Protein AF-A0A1A8DER8-F1 (afdb_monomer_lite)

Organism: Nothobranchius kadleci (NCBI:txid1051664)

Secondary structure (DSSP, 8-state):
--SSGGGTTEEEEE-TTT--EEEEEEEPPTT-B--SS-TTEEEETTEEEEB-TTS-BT----B-TTS-BT--STT------------SSSS-----PPPTT--S-----SS--S----EE-TTT--EEE-SSTT----EEEEETTEEEEE----

Structure (mmCIF, N/CA/C/O backbone):
data_AF-A0A1A8DER8-F1
#
_entry.id   AF-A0A1A8DER8-F1
#
loop_
_atom_site.group_PDB
_atom_site.id
_atom_site.type_symbol
_atom_site.label_atom_id
_atom_site.label_alt_id
_atom_site.label_comp_id
_atom_site.label_asym_id
_atom_site.label_entity_id
_atom_site.label_seq_id
_atom_site.pdbx_PDB_ins_code
_atom_site.Cartn_x
_atom_site.Cartn_y
_atom_site.Cartn_z
_atom_site.occupancy
_atom_site.B_iso_or_equiv
_atom_site.auth_seq_id
_atom_site.auth_comp_id
_atom_site.auth_asym_id
_atom_site.auth_atom_id
_atom_site.pdbx_PDB_model_num
ATOM 1 N N . GLU A 1 1 ? 8.979 3.549 -1.512 1.00 79.75 1 GLU A N 1
ATOM 2 C CA . GLU A 1 1 ? 9.690 3.911 -2.761 1.00 79.75 1 GLU A CA 1
ATOM 3 C C . GLU A 1 1 ? 10.843 4.851 -2.441 1.00 79.75 1 GLU A C 1
ATOM 5 O O . GLU A 1 1 ? 10.883 5.365 -1.324 1.00 79.75 1 GLU A O 1
ATOM 10 N N . HIS A 1 2 ? 11.796 5.023 -3.357 1.00 83.50 2 HIS A N 1
ATOM 11 C CA . HIS A 1 2 ? 12.853 6.019 -3.180 1.00 83.50 2 HIS A CA 1
ATOM 12 C C . HIS A 1 2 ? 12.266 7.428 -3.424 1.00 83.50 2 HIS A C 1
ATOM 14 O O . HIS A 1 2 ? 11.512 7.580 -4.383 1.00 83.50 2 HIS A O 1
ATOM 20 N N . PRO A 1 3 ? 12.567 8.442 -2.587 1.00 83.19 3 PRO A N 1
ATOM 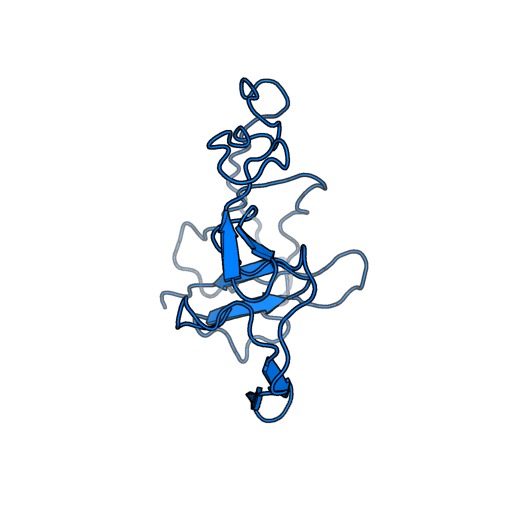21 C CA . PRO A 1 3 ? 11.987 9.786 -2.726 1.00 83.19 3 PRO A CA 1
ATOM 22 C C . PRO A 1 3 ? 12.497 10.551 -3.957 1.00 83.19 3 PRO A C 1
ATOM 24 O O . PRO A 1 3 ? 11.831 11.455 -4.443 1.00 83.19 3 PRO A O 1
ATOM 27 N N . ASP A 1 4 ? 13.687 10.206 -4.444 1.00 86.69 4 ASP A N 1
ATOM 28 C CA . ASP A 1 4 ? 14.213 10.690 -5.724 1.00 86.69 4 ASP A CA 1
ATOM 29 C C . ASP A 1 4 ? 13.718 9.795 -6.868 1.00 86.69 4 ASP A C 1
ATOM 31 O O . ASP A 1 4 ? 14.041 8.602 -6.895 1.00 86.69 4 ASP A O 1
ATOM 35 N N . GLU A 1 5 ? 12.969 10.390 -7.800 1.00 84.56 5 GLU A N 1
ATOM 36 C CA . GLU A 1 5 ? 12.413 9.754 -8.999 1.00 84.56 5 GLU A CA 1
ATOM 37 C C . GLU A 1 5 ? 13.472 9.014 -9.820 1.00 84.56 5 GLU A C 1
ATOM 39 O O . GLU A 1 5 ? 13.253 7.871 -10.225 1.00 84.56 5 GLU A O 1
ATOM 44 N N . ALA A 1 6 ? 14.654 9.617 -10.001 1.00 86.12 6 ALA A N 1
ATOM 45 C CA . ALA A 1 6 ? 15.730 9.036 -10.806 1.00 86.12 6 ALA A CA 1
ATOM 46 C C . ALA A 1 6 ? 16.291 7.743 -10.196 1.00 86.12 6 ALA A C 1
ATOM 48 O O . ALA A 1 6 ? 16.941 6.952 -10.874 1.00 86.12 6 ALA A O 1
ATOM 49 N N . ARG A 1 7 ? 16.025 7.519 -8.907 1.00 90.50 7 ARG A N 1
ATOM 50 C CA . ARG A 1 7 ? 16.587 6.424 -8.116 1.00 90.50 7 ARG A CA 1
ATOM 51 C C . ARG A 1 7 ? 15.535 5.398 -7.699 1.00 90.50 7 ARG A C 1
ATOM 53 O O . ARG A 1 7 ? 15.851 4.448 -6.986 1.00 90.50 7 ARG A O 1
ATOM 60 N N . LYS A 1 8 ? 14.284 5.537 -8.156 1.00 92.19 8 LYS A N 1
ATOM 61 C CA . LYS A 1 8 ? 13.190 4.596 -7.847 1.00 92.19 8 LYS A CA 1
ATOM 62 C C . LYS A 1 8 ? 13.458 3.164 -8.312 1.00 92.19 8 LYS A C 1
ATOM 64 O O . LYS A 1 8 ? 12.942 2.229 -7.704 1.00 92.19 8 LYS A O 1
ATOM 69 N N . CYS A 1 9 ? 14.273 2.996 -9.351 1.00 95.56 9 CYS A N 1
ATOM 70 C CA . CYS A 1 9 ? 14.656 1.695 -9.900 1.00 95.56 9 CYS A CA 1
ATOM 71 C C . CYS A 1 9 ? 16.086 1.266 -9.549 1.00 95.56 9 CYS A C 1
ATOM 73 O O . CYS A 1 9 ? 16.570 0.262 -10.075 1.00 95.56 9 CYS A O 1
ATOM 75 N N . GLU A 1 10 ? 16.745 1.970 -8.626 1.00 94.62 10 GLU A N 1
ATOM 76 C CA . GLU A 1 10 ? 17.963 1.481 -7.980 1.00 94.62 10 GLU A CA 1
ATOM 77 C C . GLU A 1 10 ? 17.607 0.444 -6.908 1.00 94.62 10 GLU A C 1
ATOM 79 O O . GLU A 1 10 ? 16.718 0.650 -6.075 1.00 94.62 10 GLU A O 1
ATOM 84 N N . LEU A 1 11 ? 18.328 -0.677 -6.887 1.00 92.38 11 LEU A N 1
ATOM 85 C CA . LEU A 1 11 ? 18.155 -1.690 -5.858 1.00 92.38 11 LEU A CA 1
ATOM 86 C C . LEU A 1 11 ? 18.714 -1.174 -4.527 1.00 92.38 11 LEU A C 1
ATOM 88 O O . LEU A 1 11 ? 19.928 -1.047 -4.336 1.00 92.38 11 LEU A O 1
ATOM 92 N N . SER A 1 12 ? 17.802 -0.923 -3.592 1.00 91.31 12 SER A N 1
ATOM 93 C CA . SER A 1 12 ? 18.106 -0.598 -2.204 1.00 91.31 12 SER A CA 1
ATOM 94 C C . SER A 1 12 ? 17.346 -1.526 -1.261 1.00 91.31 12 SER A C 1
ATOM 96 O O . SER A 1 12 ? 16.221 -1.943 -1.538 1.00 91.31 12 SER A O 1
ATOM 98 N N . CYS A 1 13 ? 17.974 -1.860 -0.138 1.00 89.81 13 CYS A N 1
ATOM 99 C CA . CYS A 1 13 ? 17.401 -2.712 0.897 1.00 89.81 13 CYS A CA 1
ATOM 100 C C . CYS A 1 13 ? 17.377 -1.940 2.212 1.00 89.81 13 CYS A C 1
ATOM 102 O O . CYS A 1 13 ? 18.389 -1.362 2.600 1.00 89.81 13 CYS A O 1
ATOM 104 N N . LYS A 1 14 ? 16.240 -1.956 2.914 1.00 89.56 14 LYS A N 1
ATOM 105 C CA . LYS A 1 14 ? 16.105 -1.367 4.249 1.00 89.56 14 LYS A CA 1
ATOM 106 C C . LYS A 1 14 ? 16.024 -2.471 5.297 1.00 89.56 14 LYS A C 1
ATOM 108 O O . LYS A 1 14 ? 15.136 -3.321 5.226 1.00 89.56 14 LYS A O 1
ATOM 113 N N . SER A 1 15 ? 16.923 -2.445 6.275 1.00 91.25 15 SER A N 1
ATOM 114 C CA . SER A 1 15 ? 16.872 -3.332 7.436 1.00 91.25 15 SER A CA 1
ATOM 115 C C . SER A 1 15 ? 15.578 -3.107 8.216 1.00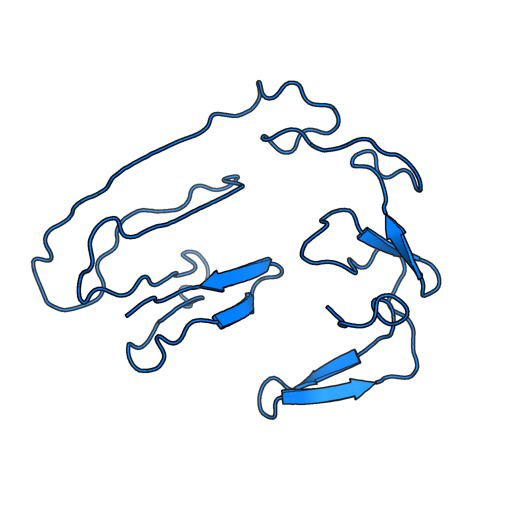 91.25 15 SER A C 1
ATOM 117 O O . SER A 1 15 ? 15.241 -1.972 8.561 1.00 91.25 15 SER A O 1
ATOM 119 N N . LYS A 1 16 ? 14.855 -4.192 8.517 1.00 84.38 16 LYS A N 1
ATOM 120 C CA . LYS A 1 16 ? 13.637 -4.131 9.339 1.00 84.38 16 LYS A CA 1
ATOM 121 C C . LYS A 1 16 ? 13.934 -3.797 10.803 1.00 84.38 16 LYS A C 1
ATOM 123 O O . LYS A 1 16 ? 13.084 -3.214 11.462 1.00 84.38 16 LYS A O 1
ATOM 128 N N . GLU A 1 17 ? 15.116 -4.160 11.295 1.00 88.88 17 GLU A N 1
ATOM 129 C CA . GLU A 1 17 ? 15.493 -3.998 12.704 1.00 88.88 17 GLU A CA 1
ATOM 130 C C . GLU A 1 17 ? 16.131 -2.635 12.974 1.00 88.88 17 GLU A C 1
ATOM 132 O O . GLU A 1 17 ? 15.790 -1.971 13.948 1.00 88.88 17 GLU A O 1
ATOM 137 N N . THR A 1 18 ? 17.048 -2.207 12.102 1.00 92.56 18 THR A N 1
ATOM 138 C CA . THR A 1 18 ? 17.851 -0.990 12.310 1.00 92.56 18 THR A CA 1
ATOM 139 C C . THR A 1 18 ? 17.373 0.195 11.478 1.00 92.56 18 THR A C 1
ATOM 141 O O . THR A 1 18 ? 17.776 1.326 11.730 1.00 92.56 18 THR A O 1
ATOM 144 N N . GLY A 1 19 ? 16.542 -0.040 10.459 1.00 88.81 19 GLY A N 1
ATOM 145 C CA . GLY A 1 19 ? 16.128 0.990 9.506 1.00 88.81 19 GLY A CA 1
ATOM 146 C C . GLY A 1 19 ? 17.231 1.444 8.545 1.00 88.81 19 GLY A C 1
ATOM 147 O O . GLY A 1 19 ? 16.964 2.303 7.705 1.00 88.81 19 GLY A O 1
ATOM 148 N N . GLU A 1 20 ? 18.432 0.870 8.641 1.00 92.25 20 GLU A N 1
ATOM 149 C CA . GLU A 1 20 ? 19.567 1.171 7.771 1.00 92.25 20 GLU A CA 1
ATOM 150 C C . GLU A 1 20 ? 19.253 0.804 6.319 1.00 92.25 20 GLU A C 1
ATOM 152 O O . GLU A 1 20 ? 18.693 -0.261 6.048 1.00 92.25 20 GLU A O 1
ATOM 157 N N . VAL A 1 21 ? 19.606 1.695 5.392 1.00 90.75 21 VAL A N 1
ATOM 158 C CA . VAL A 1 21 ? 19.401 1.506 3.954 1.00 90.75 21 VAL A CA 1
ATOM 159 C C . VAL A 1 21 ? 20.746 1.247 3.291 1.00 90.75 21 VAL A C 1
ATOM 161 O O . VAL A 1 21 ? 21.654 2.068 3.391 1.00 90.75 21 VAL A O 1
ATOM 164 N N . VAL A 1 22 ? 20.852 0.129 2.577 1.00 92.69 22 VAL A N 1
ATOM 165 C CA . VAL A 1 22 ? 22.026 -0.223 1.774 1.00 92.69 22 VAL A CA 1
ATOM 166 C C . VAL A 1 22 ? 21.677 -0.193 0.292 1.00 92.69 22 VAL A C 1
ATOM 168 O O . VAL A 1 22 ? 20.611 -0.656 -0.117 1.00 92.69 22 VAL A O 1
ATOM 171 N N . PHE A 1 23 ? 22.583 0.352 -0.515 1.00 91.12 23 PHE A N 1
ATOM 172 C CA . PHE A 1 23 ? 22.459 0.406 -1.970 1.00 91.12 23 PHE A CA 1
ATOM 173 C C . PHE A 1 23 ? 23.316 -0.693 -2.589 1.00 91.12 23 PHE A C 1
ATOM 175 O O . PHE A 1 23 ? 24.498 -0.818 -2.274 1.00 91.12 23 PHE A O 1
ATOM 182 N N . MET A 1 24 ? 22.724 -1.493 -3.473 1.00 90.44 24 MET A N 1
ATOM 183 C CA . MET A 1 24 ? 23.373 -2.693 -4.011 1.00 90.44 24 MET A CA 1
ATOM 184 C C . MET A 1 24 ? 24.169 -2.428 -5.298 1.00 90.44 24 MET A C 1
ATOM 186 O O . MET A 1 24 ? 24.713 -3.367 -5.871 1.00 90.44 24 MET A O 1
ATOM 190 N N . ASN A 1 25 ? 24.238 -1.173 -5.769 1.00 88.81 25 ASN A N 1
ATOM 191 C CA . ASN A 1 25 ? 24.828 -0.785 -7.063 1.00 88.81 25 ASN A CA 1
ATOM 192 C C . ASN A 1 25 ? 24.301 -1.630 -8.241 1.00 88.81 25 ASN A C 1
ATOM 194 O O . ASN A 1 25 ? 25.030 -1.974 -9.170 1.00 88.81 25 ASN A O 1
ATOM 198 N N . GLN A 1 26 ? 23.021 -1.990 -8.174 1.00 92.75 26 GLN A N 1
ATOM 199 C CA . GLN A 1 26 ? 22.291 -2.757 -9.176 1.00 92.75 26 GLN A CA 1
ATOM 200 C C . GLN A 1 26 ? 20.961 -2.060 -9.456 1.00 92.75 26 GLN A C 1
ATOM 202 O O . GLN A 1 26 ? 20.462 -1.310 -8.617 1.00 92.75 26 GLN A O 1
ATOM 207 N N . VAL A 1 27 ? 20.381 -2.324 -10.622 1.00 94.25 27 VAL A N 1
ATOM 208 C CA . VAL A 1 27 ? 19.024 -1.879 -10.958 1.00 94.25 27 VAL A CA 1
ATOM 209 C C . VAL A 1 27 ? 18.013 -2.970 -10.616 1.00 94.25 27 VAL A C 1
ATOM 211 O O . VAL A 1 27 ? 18.339 -4.159 -10.635 1.00 94.25 27 VAL A O 1
ATOM 214 N N . MET A 1 28 ? 16.785 -2.565 -10.308 1.00 95.06 28 MET A N 1
ATOM 215 C CA . MET A 1 28 ? 15.653 -3.478 -10.167 1.00 95.06 28 MET A CA 1
ATOM 216 C C . MET A 1 28 ? 15.399 -4.233 -11.476 1.00 95.06 28 MET A C 1
ATOM 218 O O . MET A 1 28 ? 15.635 -3.711 -12.566 1.00 95.06 28 MET A O 1
ATOM 222 N N . HIS A 1 29 ? 14.887 -5.460 -11.373 1.00 95.44 29 HIS A N 1
ATOM 223 C CA . HIS A 1 29 ? 14.485 -6.231 -12.547 1.00 95.44 29 HIS A CA 1
ATOM 224 C C . HIS A 1 29 ? 13.351 -5.539 -13.310 1.00 95.44 29 HIS A C 1
ATOM 226 O O . HIS A 1 29 ? 12.435 -4.979 -12.696 1.00 95.44 29 HIS A O 1
ATOM 232 N N . ASP A 1 30 ? 13.388 -5.641 -14.638 1.00 94.31 30 ASP A N 1
ATOM 233 C CA . ASP A 1 30 ? 12.338 -5.119 -15.510 1.00 94.31 30 ASP A CA 1
ATOM 234 C C . ASP A 1 30 ? 10.961 -5.684 -15.110 1.00 94.31 30 ASP A C 1
ATOM 236 O O . ASP A 1 30 ? 10.806 -6.882 -14.862 1.00 94.31 30 ASP A O 1
ATOM 240 N N . GLY A 1 31 ? 9.961 -4.806 -15.020 1.00 91.94 31 GLY A N 1
ATOM 241 C CA . GLY A 1 31 ? 8.606 -5.114 -14.555 1.00 91.94 31 GLY A CA 1
ATOM 242 C C . GLY A 1 31 ? 8.382 -4.966 -13.044 1.00 91.94 31 GLY A C 1
ATOM 243 O O . GLY A 1 31 ? 7.241 -5.063 -12.593 1.00 91.94 31 GLY A O 1
ATOM 244 N N . THR A 1 32 ? 9.423 -4.702 -12.245 1.00 93.19 32 THR A N 1
ATOM 245 C CA . THR A 1 32 ? 9.268 -4.415 -10.805 1.00 93.19 32 THR A CA 1
ATOM 246 C C . THR A 1 32 ? 8.521 -3.098 -10.613 1.00 93.19 32 THR A C 1
ATOM 248 O O . THR A 1 32 ? 8.903 -2.097 -11.207 1.00 93.19 32 THR A O 1
ATOM 251 N N . ARG A 1 33 ? 7.485 -3.053 -9.766 1.00 92.38 33 ARG A N 1
ATOM 252 C CA . ARG A 1 33 ? 6.799 -1.787 -9.452 1.00 92.38 33 ARG A CA 1
ATOM 253 C C . ARG A 1 33 ? 7.750 -0.798 -8.786 1.00 92.38 33 ARG A C 1
ATOM 255 O O . ARG A 1 33 ? 8.443 -1.159 -7.836 1.00 92.38 33 ARG A O 1
ATOM 262 N N . CYS A 1 34 ? 7.730 0.445 -9.251 1.00 92.94 34 CYS A N 1
ATOM 263 C CA . CYS A 1 34 ? 8.575 1.520 -8.727 1.00 92.94 34 CYS A CA 1
ATOM 264 C C . CYS A 1 34 ? 7.798 2.620 -7.993 1.00 92.94 34 CYS A C 1
ATOM 266 O O . CYS A 1 34 ? 8.421 3.507 -7.409 1.00 92.94 34 CYS A O 1
ATOM 268 N N . SER A 1 35 ? 6.465 2.529 -7.964 1.00 90.88 35 SER A N 1
ATOM 269 C CA . SER A 1 35 ? 5.590 3.427 -7.213 1.00 90.88 35 SER A CA 1
ATOM 270 C C . SER A 1 35 ? 4.537 2.658 -6.410 1.00 90.88 35 SER A C 1
ATOM 272 O O . SER A 1 35 ? 4.024 1.628 -6.855 1.00 90.88 35 SER A O 1
ATOM 274 N N . TYR A 1 36 ? 4.221 3.161 -5.217 1.00 88.50 36 TYR A N 1
ATOM 275 C CA . TYR A 1 36 ? 3.059 2.743 -4.428 1.00 88.50 36 TYR A CA 1
ATOM 276 C C . TYR A 1 36 ? 1.828 3.615 -4.699 1.00 88.50 36 TYR A C 1
ATOM 278 O O . TYR A 1 36 ? 0.711 3.166 -4.448 1.00 88.50 36 TYR A O 1
ATOM 286 N N . SER A 1 37 ? 2.024 4.838 -5.203 1.00 85.75 37 SER A N 1
ATOM 287 C CA . SER A 1 37 ? 0.950 5.782 -5.538 1.00 85.75 37 SER A CA 1
ATOM 288 C C . SER A 1 37 ? 0.422 5.609 -6.965 1.00 85.75 37 SER A C 1
ATOM 290 O O . SER A 1 37 ? -0.762 5.829 -7.204 1.00 85.75 37 SER A O 1
ATOM 292 N N . ASP A 1 38 ? 1.269 5.150 -7.890 1.00 88.25 38 ASP A N 1
ATOM 293 C CA . ASP A 1 38 ? 0.899 4.791 -9.261 1.00 88.25 38 ASP A CA 1
ATOM 294 C C . ASP A 1 38 ? 1.051 3.268 -9.460 1.00 88.25 38 ASP A C 1
ATOM 296 O O . ASP A 1 38 ? 2.178 2.765 -9.551 1.00 88.25 38 ASP A O 1
ATOM 300 N N . PRO A 1 39 ? -0.058 2.506 -9.538 1.00 85.62 39 PRO A N 1
ATOM 301 C CA . PRO A 1 39 ? -0.017 1.051 -9.656 1.00 85.62 39 PRO A CA 1
ATOM 302 C C . PRO A 1 39 ? 0.563 0.550 -10.985 1.00 85.62 39 PRO A C 1
ATOM 304 O O . PRO A 1 39 ? 0.866 -0.647 -11.079 1.00 85.62 39 PRO A O 1
ATOM 307 N N . PHE A 1 40 ? 0.727 1.429 -11.977 1.00 90.69 40 PHE A N 1
ATOM 308 C CA . PHE A 1 40 ? 1.253 1.094 -13.295 1.00 90.69 40 PHE A CA 1
ATOM 309 C C . PHE A 1 40 ? 2.634 1.688 -13.583 1.00 90.69 40 PHE A C 1
ATOM 311 O O . PHE A 1 40 ? 3.125 1.613 -14.703 1.00 90.69 40 PHE A O 1
ATOM 318 N N . SER A 1 41 ? 3.317 2.221 -12.576 1.00 92.19 41 SER A N 1
ATOM 319 C CA . SER A 1 41 ? 4.724 2.589 -12.713 1.00 92.19 41 SER A CA 1
ATOM 320 C C . SER A 1 41 ? 5.629 1.377 -12.458 1.00 92.19 41 SER A C 1
ATOM 322 O O . SER A 1 41 ? 5.644 0.812 -11.355 1.00 92.19 41 SER A O 1
ATOM 324 N N . VAL A 1 42 ? 6.409 0.975 -13.466 1.00 93.81 42 VAL A N 1
ATOM 325 C CA . VAL A 1 42 ? 7.324 -0.180 -13.421 1.00 93.81 42 VAL A CA 1
ATOM 326 C C . VAL A 1 42 ? 8.743 0.181 -13.852 1.00 93.81 42 VAL A C 1
ATOM 328 O O . VAL A 1 42 ? 8.962 1.065 -14.674 1.00 93.81 42 VAL A O 1
ATOM 331 N N . CYS A 1 43 ? 9.724 -0.541 -13.325 1.00 94.94 43 CYS A N 1
ATOM 332 C CA . CYS A 1 43 ? 11.109 -0.425 -13.742 1.00 94.94 43 CYS A CA 1
ATOM 333 C C . CYS A 1 43 ? 11.324 -1.060 -15.110 1.00 94.94 43 CYS A C 1
ATOM 335 O O . CYS A 1 43 ? 10.898 -2.191 -15.341 1.00 94.94 43 CYS A O 1
ATOM 337 N N . ALA A 1 44 ? 12.046 -0.368 -15.983 1.00 93.62 44 ALA A N 1
ATOM 338 C CA . ALA A 1 44 ? 12.623 -0.936 -17.190 1.00 93.62 44 ALA A CA 1
ATOM 339 C C . ALA A 1 44 ? 13.997 -0.309 -17.426 1.00 93.62 44 ALA A C 1
ATOM 341 O O . ALA A 1 44 ? 14.123 0.911 -17.502 1.00 93.62 44 ALA A O 1
ATOM 342 N N . ARG A 1 45 ? 15.044 -1.135 -17.523 1.00 91.81 45 ARG A N 1
ATOM 343 C CA . ARG A 1 45 ? 16.433 -0.694 -17.760 1.00 91.81 45 ARG A CA 1
ATOM 344 C C . ARG A 1 45 ? 16.927 0.381 -16.778 1.00 91.81 45 ARG A C 1
ATOM 346 O O . ARG A 1 45 ? 17.740 1.224 -17.141 1.00 91.81 45 ARG A O 1
ATOM 353 N N . GLY A 1 46 ? 16.465 0.323 -15.530 1.00 92.38 46 GLY A N 1
ATOM 354 C CA . GLY A 1 46 ? 16.844 1.270 -14.477 1.00 92.38 46 GLY A CA 1
ATOM 355 C C . GLY A 1 46 ? 16.029 2.564 -14.440 1.00 92.38 46 GLY A C 1
ATOM 356 O O . GLY A 1 46 ? 16.265 3.375 -13.552 1.00 92.38 46 GLY A O 1
ATOM 357 N N . GLU A 1 47 ? 15.049 2.742 -15.325 1.00 92.81 47 GLU A N 1
ATOM 358 C CA . GLU A 1 47 ? 14.134 3.887 -15.313 1.00 92.81 47 GLU A CA 1
ATOM 359 C C . GLU A 1 47 ? 12.748 3.464 -14.816 1.00 92.81 47 GLU A C 1
ATOM 361 O O . GLU A 1 47 ? 12.281 2.364 -15.117 1.00 92.81 47 GLU A O 1
ATOM 366 N N . CYS A 1 48 ? 12.089 4.331 -14.044 1.00 93.31 48 CYS A N 1
ATOM 367 C CA . CYS A 1 48 ? 10.706 4.134 -13.613 1.00 93.31 48 CYS A CA 1
ATOM 368 C C . CYS A 1 48 ? 9.775 4.695 -14.692 1.00 93.31 48 CYS A C 1
ATOM 370 O O . CYS A 1 48 ? 9.729 5.906 -14.904 1.00 93.31 48 CYS A O 1
ATOM 372 N N . LEU A 1 49 ? 9.077 3.812 -15.404 1.00 92.88 49 LEU A N 1
ATOM 373 C CA . LEU A 1 49 ? 8.224 4.152 -16.538 1.00 92.88 49 LEU A CA 1
ATOM 374 C C . LEU A 1 49 ? 6.758 3.864 -16.217 1.00 92.88 49 LEU A C 1
ATOM 376 O O . LEU A 1 49 ? 6.432 2.818 -15.655 1.00 92.88 49 LEU A O 1
ATOM 380 N N . HIS A 1 50 ? 5.874 4.757 -16.654 1.00 92.12 50 HIS A N 1
ATOM 381 C CA . HIS A 1 50 ? 4.437 4.514 -16.641 1.00 92.12 50 HIS A CA 1
ATOM 382 C C . HIS A 1 50 ? 4.044 3.576 -17.796 1.00 92.12 50 HIS A C 1
ATOM 384 O O . HIS A 1 50 ? 4.382 3.819 -18.962 1.00 92.12 50 HIS A O 1
ATOM 390 N N . VAL A 1 51 ? 3.329 2.503 -17.468 1.00 93.06 51 VAL A N 1
ATOM 391 C CA . VAL A 1 51 ? 2.612 1.654 -18.428 1.00 93.06 51 VAL A CA 1
ATOM 392 C C . VAL A 1 51 ? 1.113 1.891 -18.283 1.00 93.06 51 VAL A C 1
ATOM 394 O O . VAL A 1 51 ? 0.638 2.149 -17.190 1.00 93.06 51 VAL A O 1
ATOM 397 N N . GLY A 1 52 ? 0.346 1.797 -19.365 1.00 93.75 52 GLY A N 1
ATOM 398 C CA . GLY A 1 52 ? -1.113 1.826 -19.251 1.00 93.75 52 GLY A CA 1
ATOM 399 C C . GLY A 1 52 ? -1.650 0.553 -18.592 1.00 93.75 52 GLY A C 1
ATOM 400 O O . GLY A 1 52 ? -0.952 -0.465 -18.484 1.00 93.75 52 GLY A O 1
ATOM 401 N N . CYS A 1 53 ? -2.929 0.552 -18.212 1.00 94.12 53 CYS A N 1
ATOM 402 C CA . CYS A 1 53 ? -3.597 -0.650 -17.696 1.00 94.12 53 CYS A CA 1
ATOM 403 C C . CYS A 1 53 ? -3.645 -1.814 -18.705 1.00 94.12 53 CYS A C 1
ATOM 405 O O . CYS A 1 53 ? -3.816 -2.977 -18.328 1.00 94.12 53 CYS A O 1
ATOM 407 N N . ASP A 1 54 ? -3.446 -1.514 -19.989 1.00 94.44 54 ASP A N 1
ATOM 408 C CA . ASP A 1 54 ? -3.320 -2.459 -21.096 1.00 94.44 54 ASP A CA 1
ATOM 409 C C . ASP A 1 54 ? -1.908 -3.048 -21.237 1.00 94.44 54 ASP A C 1
ATOM 411 O O . ASP A 1 54 ? -1.681 -3.895 -22.101 1.00 94.44 54 ASP A O 1
ATOM 415 N N . LYS A 1 55 ? -0.989 -2.673 -20.337 1.00 90.38 55 LYS A N 1
ATOM 416 C CA . LYS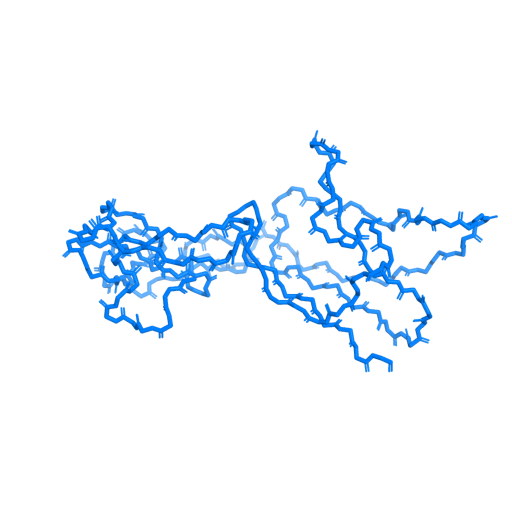 A 1 55 ? 0.413 -3.115 -20.275 1.00 90.38 55 LYS A CA 1
ATOM 417 C C . LYS A 1 55 ? 1.277 -2.585 -21.420 1.00 90.38 55 LYS A C 1
ATOM 419 O O . LYS A 1 55 ? 2.338 -3.148 -21.692 1.00 90.38 55 LYS A O 1
ATOM 424 N N . GLU A 1 56 ? 0.856 -1.503 -22.068 1.00 91.44 56 GLU A N 1
ATOM 425 C CA . GLU A 1 56 ? 1.631 -0.836 -23.113 1.00 91.44 56 GLU A CA 1
ATOM 426 C C . GLU A 1 56 ? 2.409 0.3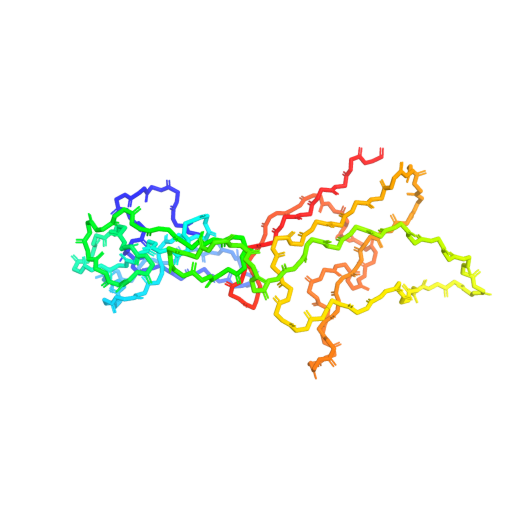61 -22.540 1.00 91.44 56 GLU A C 1
ATOM 428 O O . GLU A 1 56 ? 1.873 1.189 -21.802 1.00 91.44 56 GLU A O 1
ATOM 433 N N . VAL A 1 57 ? 3.701 0.459 -22.870 1.00 87.31 57 VAL A N 1
ATOM 434 C CA . VAL A 1 57 ? 4.557 1.582 -22.445 1.00 87.31 57 VAL A CA 1
ATOM 435 C C . VAL A 1 57 ? 4.123 2.852 -23.170 1.00 87.31 57 VAL A C 1
ATOM 437 O O . VAL A 1 57 ? 4.030 2.863 -24.396 1.00 87.31 57 VAL A O 1
ATOM 440 N N . GLY A 1 58 ? 3.883 3.927 -22.416 1.00 81.94 58 GLY A N 1
ATOM 441 C CA . GLY A 1 58 ? 3.393 5.197 -22.963 1.00 81.94 58 GLY A CA 1
ATOM 442 C C . GLY A 1 58 ? 1.896 5.210 -23.296 1.00 81.94 58 GLY A C 1
ATOM 443 O O . GLY A 1 58 ? 1.409 6.198 -23.842 1.00 81.94 58 GLY A O 1
ATOM 444 N N . SER A 1 59 ? 1.166 4.140 -22.971 1.00 92.31 59 SER A N 1
ATOM 445 C CA . SER A 1 59 ? -0.296 4.155 -22.973 1.00 92.31 59 SER A CA 1
ATOM 446 C C . SER A 1 59 ? -0.806 4.967 -21.786 1.00 92.31 59 SER A C 1
ATOM 448 O O . SER A 1 59 ? -0.274 4.865 -20.684 1.00 92.31 59 SER A O 1
ATOM 450 N N . TYR A 1 60 ? -1.842 5.766 -22.030 1.00 90.44 60 TYR A N 1
ATOM 451 C CA . TYR A 1 60 ? -2.534 6.575 -21.020 1.00 90.44 60 TYR A CA 1
ATOM 452 C C . TYR A 1 60 ? -3.871 5.950 -20.601 1.00 90.44 60 TYR A C 1
ATOM 454 O O . TYR A 1 60 ? -4.730 6.639 -20.059 1.00 90.44 60 TYR A O 1
ATOM 462 N N . LYS A 1 61 ? -4.092 4.671 -20.927 1.00 94.69 61 LYS A N 1
ATOM 463 C CA . LYS A 1 61 ? -5.308 3.961 -20.529 1.00 94.69 61 LYS A CA 1
ATOM 464 C C . LYS A 1 61 ? -5.265 3.653 -19.042 1.00 94.69 61 LYS A C 1
ATOM 466 O O . LYS A 1 61 ? -4.257 3.148 -18.541 1.00 94.69 61 LYS A O 1
ATOM 471 N N . GLU A 1 62 ? -6.382 3.879 -18.369 1.00 93.31 62 GLU A N 1
ATOM 472 C CA . GLU A 1 62 ? -6.502 3.718 -16.922 1.00 93.31 62 GLU A CA 1
ATOM 473 C C . GLU A 1 62 ? -7.554 2.663 -16.557 1.00 93.31 62 GLU A C 1
ATOM 475 O O . GLU A 1 62 ? -8.472 2.342 -17.318 1.00 93.31 62 GLU A O 1
ATOM 480 N N . GLU A 1 63 ? -7.403 2.081 -15.368 1.00 95.00 63 GLU A N 1
ATOM 481 C CA . GLU A 1 63 ? -8.460 1.262 -14.782 1.00 95.00 63 GLU A CA 1
ATOM 482 C C . GLU A 1 63 ? -9.646 2.138 -14.364 1.00 95.00 63 GLU A C 1
ATOM 484 O O . GLU A 1 63 ? -9.484 3.222 -13.804 1.00 95.00 63 GLU A O 1
ATOM 489 N N . ASP A 1 64 ? -10.856 1.622 -14.556 1.00 94.94 64 ASP A N 1
ATOM 490 C CA . ASP A 1 64 ? -12.046 2.175 -13.927 1.00 94.94 64 ASP A CA 1
ATOM 491 C C . ASP A 1 64 ? -12.037 1.938 -12.400 1.00 94.94 64 ASP A C 1
ATOM 493 O O . ASP A 1 64 ? -11.159 1.280 -11.831 1.00 94.94 64 ASP A O 1
ATOM 497 N N . LYS A 1 65 ? -13.066 2.419 -11.690 1.00 93.75 65 LYS A N 1
ATOM 498 C CA . LYS A 1 65 ? -13.166 2.254 -10.225 1.00 93.75 65 LYS A CA 1
ATOM 499 C C . LYS A 1 65 ? -13.249 0.792 -9.775 1.00 93.75 65 LYS A C 1
ATOM 501 O O . LYS A 1 65 ? -13.065 0.518 -8.588 1.00 93.75 65 LYS A O 1
ATOM 506 N N . CYS A 1 66 ? -13.559 -0.119 -10.691 1.00 94.56 66 CYS A N 1
ATOM 507 C CA . CYS A 1 66 ? -13.682 -1.549 -10.461 1.00 94.56 66 CYS A CA 1
ATOM 508 C C . CYS A 1 66 ? -12.380 -2.303 -10.746 1.00 94.56 66 CYS A C 1
ATOM 510 O O . CYS A 1 66 ? -12.273 -3.476 -10.383 1.00 94.56 66 CYS A O 1
ATOM 512 N N . GLY A 1 67 ? -11.381 -1.645 -11.338 1.00 93.31 67 GLY A N 1
ATOM 513 C CA . GLY A 1 67 ? -10.144 -2.285 -11.757 1.00 93.31 67 GLY A CA 1
ATOM 514 C C . GLY A 1 67 ? -10.183 -2.884 -13.154 1.00 93.31 67 GLY A C 1
ATOM 515 O O . GLY A 1 67 ? -9.393 -3.778 -13.441 1.00 93.31 67 GLY A O 1
ATOM 516 N N . VAL A 1 68 ? -11.127 -2.464 -13.995 1.00 95.62 68 VAL A N 1
ATOM 517 C CA . VAL A 1 68 ? -11.222 -2.903 -15.387 1.00 95.62 68 VAL A CA 1
ATOM 518 C C . VAL A 1 68 ? -10.560 -1.849 -16.265 1.00 95.62 68 VAL A C 1
ATOM 520 O O . VAL A 1 68 ? -10.931 -0.680 -16.218 1.00 95.62 68 VAL A O 1
ATOM 523 N N . CYS A 1 69 ? -9.572 -2.258 -17.058 1.00 96.38 69 CYS A N 1
ATOM 524 C CA . CYS A 1 69 ? -8.877 -1.365 -17.984 1.00 96.38 69 CYS A CA 1
ATOM 525 C C . CYS A 1 69 ? -9.841 -0.811 -19.041 1.00 96.38 69 CYS A C 1
ATOM 527 O O . CYS A 1 69 ? -10.514 -1.603 -19.704 1.00 96.38 69 CYS A O 1
ATOM 529 N N . GLU A 1 70 ? -9.918 0.519 -19.176 1.00 96.69 70 GLU A N 1
ATOM 530 C CA . GLU A 1 70 ? -10.935 1.219 -19.986 1.00 96.69 70 GLU A CA 1
ATOM 531 C C . GLU A 1 70 ? -12.376 0.775 -19.660 1.00 96.69 70 GLU A C 1
ATOM 533 O O . GLU A 1 70 ? -13.244 0.683 -20.531 1.00 96.69 70 GLU A O 1
ATOM 538 N N . GLY A 1 71 ? -12.625 0.436 -18.393 1.00 97.12 71 GLY A N 1
ATOM 539 C CA . GLY A 1 71 ? -13.929 -0.007 -17.925 1.00 97.12 71 GLY A CA 1
ATOM 540 C C . GLY A 1 71 ? -14.950 1.127 -17.803 1.00 97.12 71 GLY A C 1
ATOM 541 O O . GLY A 1 71 ? -14.630 2.315 -17.766 1.00 97.12 71 GLY A O 1
ATOM 542 N N . ASP A 1 72 ? -16.218 0.745 -17.698 1.00 97.19 72 ASP A N 1
ATOM 543 C CA . ASP A 1 72 ? -17.361 1.657 -17.606 1.00 97.19 72 ASP A CA 1
ATOM 544 C C . ASP A 1 72 ? -17.910 1.808 -16.172 1.00 97.19 72 ASP A C 1
ATOM 546 O O . ASP A 1 72 ? -18.940 2.449 -15.958 1.00 97.19 72 ASP A O 1
ATOM 550 N N . ASN A 1 73 ? -17.208 1.269 -15.167 1.00 96.56 73 ASN A N 1
ATOM 551 C CA . ASN A 1 73 ? -17.604 1.184 -13.757 1.00 96.56 73 ASN A CA 1
ATOM 552 C C . ASN A 1 73 ? -18.812 0.272 -13.469 1.00 96.56 73 ASN A C 1
ATOM 554 O O . ASN A 1 73 ? -19.375 0.341 -12.373 1.00 96.56 73 ASN A O 1
ATOM 558 N N . SER A 1 74 ? -19.234 -0.584 -14.404 1.00 96.69 74 SER A N 1
ATOM 559 C CA . SER A 1 74 ? -20.415 -1.445 -14.221 1.00 96.69 74 SER A CA 1
ATOM 560 C C . SER A 1 74 ? -20.144 -2.737 -13.437 1.00 96.69 74 SER A C 1
ATOM 562 O O . SER A 1 74 ? -21.070 -3.357 -12.912 1.00 96.69 74 SER A O 1
ATOM 564 N N . HIS A 1 75 ? -18.877 -3.143 -13.312 1.00 95.25 75 HIS A N 1
ATOM 565 C CA . HIS A 1 75 ? -18.478 -4.424 -12.715 1.00 95.25 75 HIS A CA 1
ATOM 566 C C . HIS A 1 75 ? -18.433 -4.433 -11.180 1.00 95.25 75 HIS A C 1
ATOM 568 O O . HIS A 1 75 ? -18.201 -5.475 -10.564 1.00 95.25 75 HIS A O 1
ATOM 574 N N . CYS A 1 76 ? -18.648 -3.286 -10.542 1.00 96.00 76 CYS A N 1
ATOM 575 C CA . CYS A 1 76 ? -18.586 -3.136 -9.098 1.00 96.00 76 CYS A CA 1
ATOM 576 C C . CYS A 1 76 ? -19.586 -2.088 -8.608 1.00 96.00 76 CYS A C 1
ATOM 578 O O . CYS A 1 76 ? -20.273 -1.421 -9.376 1.00 96.00 76 CYS A O 1
ATOM 580 N N . ARG A 1 77 ? -19.677 -1.944 -7.286 1.00 95.56 77 ARG A N 1
ATOM 581 C CA . ARG A 1 77 ? -20.493 -0.915 -6.642 1.00 95.56 77 ARG A CA 1
ATOM 582 C C . ARG A 1 77 ? -19.736 -0.288 -5.487 1.00 95.56 77 ARG A C 1
ATOM 584 O O . ARG A 1 77 ? -19.012 -0.977 -4.770 1.00 95.56 77 ARG A O 1
ATOM 591 N N . THR A 1 78 ? -19.971 0.995 -5.251 1.00 95.31 78 THR A N 1
ATOM 592 C CA . THR A 1 78 ? -19.505 1.661 -4.035 1.00 95.31 78 THR A CA 1
ATOM 593 C C . THR A 1 78 ? -20.363 1.229 -2.850 1.00 95.31 78 THR A C 1
ATOM 595 O O . THR A 1 78 ? -21.590 1.306 -2.900 1.00 95.31 78 THR A O 1
ATOM 598 N N . VAL A 1 79 ? -19.717 0.793 -1.770 1.00 94.62 79 VAL A N 1
ATOM 599 C CA . VAL A 1 79 ? -20.377 0.460 -0.505 1.00 94.62 79 VAL A CA 1
ATOM 600 C C . VAL A 1 79 ? -19.984 1.511 0.525 1.00 94.62 79 VAL A C 1
ATOM 602 O O . VAL A 1 79 ? -18.801 1.715 0.773 1.00 94.62 79 VAL A O 1
ATOM 605 N N . LYS A 1 80 ? -20.980 2.173 1.119 1.00 94.81 80 LYS A N 1
ATOM 606 C CA . LYS A 1 80 ? -20.807 3.087 2.254 1.00 94.81 80 LYS A CA 1
ATOM 607 C C . LYS A 1 80 ? -21.594 2.539 3.429 1.00 94.81 80 LYS A C 1
ATOM 609 O O . LYS A 1 80 ? -22.774 2.224 3.278 1.00 94.81 80 LYS A O 1
ATOM 614 N N . LEU A 1 81 ? -20.940 2.398 4.573 1.00 92.31 81 LEU A N 1
ATOM 615 C CA . LEU A 1 81 ? -21.530 1.787 5.752 1.00 92.31 81 LEU A CA 1
ATOM 616 C C . LEU A 1 81 ? -21.046 2.513 7.002 1.00 92.31 81 LEU A C 1
ATOM 618 O O . LEU A 1 81 ? -19.847 2.698 7.177 1.00 92.31 81 LEU A O 1
ATOM 622 N N . THR A 1 82 ? -21.983 2.857 7.880 1.00 92.94 82 THR A N 1
ATOM 623 C CA . THR A 1 82 ? -21.692 3.356 9.226 1.00 92.94 82 THR A CA 1
ATOM 624 C C . THR A 1 82 ? -22.038 2.254 10.214 1.00 92.94 82 THR A C 1
ATOM 626 O O . THR A 1 82 ? -23.164 1.751 10.215 1.00 92.94 82 THR A O 1
ATOM 629 N N . LEU A 1 83 ? -21.070 1.846 11.033 1.00 90.19 83 LEU A N 1
ATOM 630 C CA . LEU A 1 83 ? -21.236 0.772 12.006 1.00 90.19 83 LEU A CA 1
ATOM 631 C C . LEU A 1 83 ? -21.021 1.297 13.417 1.00 90.19 83 LEU A C 1
ATOM 633 O O . LEU A 1 83 ? -19.981 1.870 13.716 1.00 90.19 83 LEU A O 1
ATOM 637 N N . THR A 1 84 ? -21.963 0.991 14.302 1.00 89.56 84 THR A N 1
ATOM 638 C CA . THR A 1 84 ? -21.845 1.263 15.735 1.00 89.56 84 THR A CA 1
ATOM 639 C C . THR A 1 84 ? -22.033 -0.046 16.486 1.00 89.56 84 THR A C 1
ATOM 641 O O . THR A 1 84 ? -23.022 -0.754 16.283 1.00 89.56 84 THR A O 1
ATOM 644 N N . LYS A 1 85 ? -21.077 -0.398 17.347 1.00 87.19 85 LYS A N 1
ATOM 645 C CA . LYS A 1 85 ? -21.171 -1.565 18.228 1.00 87.19 85 LYS A CA 1
ATOM 646 C C . LYS A 1 85 ? -20.736 -1.175 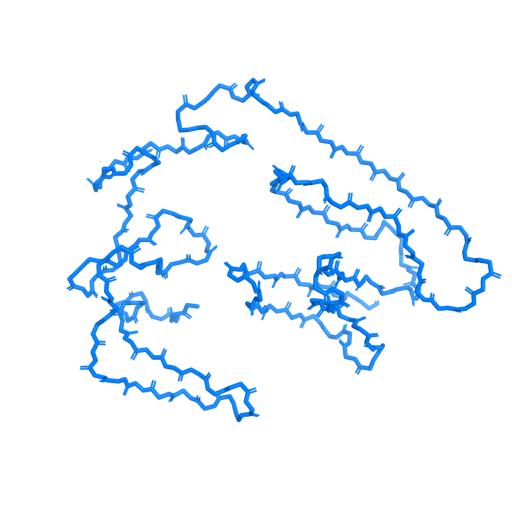19.632 1.00 87.19 85 LYS A C 1
ATOM 648 O O . LYS A 1 85 ? -19.682 -0.579 19.806 1.00 87.19 85 LYS A O 1
ATOM 653 N N . THR A 1 86 ? -21.519 -1.565 20.632 1.00 83.81 86 THR A N 1
ATOM 654 C CA . THR A 1 86 ? -21.160 -1.363 22.039 1.00 83.81 86 THR A CA 1
ATOM 655 C C . THR A 1 86 ? -20.343 -2.562 22.534 1.00 83.81 86 THR A C 1
ATOM 657 O O . THR A 1 86 ? -20.840 -3.695 22.467 1.00 83.81 86 THR A O 1
ATOM 660 N N . PRO A 1 87 ? -19.105 -2.363 23.018 1.00 82.56 87 PRO A N 1
ATOM 661 C CA . PRO A 1 87 ? -18.302 -3.452 23.559 1.00 82.56 87 PRO A CA 1
ATOM 662 C C . PRO A 1 87 ? -18.960 -4.022 24.821 1.00 82.56 87 PRO A C 1
ATOM 664 O O . PRO A 1 87 ? -19.350 -3.289 25.726 1.00 82.56 87 PRO A O 1
ATOM 667 N N . LYS A 1 88 ? -19.094 -5.352 24.884 1.00 80.62 88 LYS A N 1
ATOM 668 C CA . LYS A 1 88 ? -19.608 -6.060 26.075 1.00 80.62 88 LYS A CA 1
ATOM 669 C C . LYS A 1 88 ? -18.517 -6.354 27.108 1.00 80.62 88 LYS A C 1
ATOM 671 O O . LYS A 1 88 ? -18.825 -6.648 28.256 1.00 80.62 88 LYS A O 1
ATOM 676 N N . MET A 1 89 ? -17.260 -6.337 26.674 1.00 80.50 89 MET A N 1
ATOM 677 C CA . MET A 1 89 ? -16.063 -6.606 27.464 1.00 80.50 89 MET A CA 1
ATOM 678 C C . MET A 1 89 ? -14.938 -5.705 26.959 1.00 80.50 89 MET A C 1
ATOM 680 O O . MET A 1 89 ? -14.956 -5.289 25.799 1.00 80.50 89 MET A O 1
ATOM 684 N N . ASN A 1 90 ? -13.953 -5.444 27.816 1.00 80.62 90 ASN A N 1
ATOM 685 C CA . ASN A 1 90 ? -12.748 -4.720 27.426 1.00 80.62 90 ASN A CA 1
ATOM 686 C C . ASN A 1 90 ? -11.915 -5.570 26.458 1.00 80.62 90 ASN A C 1
ATOM 688 O O . ASN A 1 90 ? -11.743 -6.771 26.671 1.00 80.62 90 ASN A O 1
ATOM 692 N N . GLY A 1 91 ? -11.380 -4.936 25.417 1.00 84.50 91 GLY A N 1
ATOM 693 C CA . GLY A 1 91 ? -10.517 -5.574 24.428 1.00 84.50 91 GLY A CA 1
ATOM 694 C C . GLY A 1 91 ? -10.872 -5.182 22.998 1.00 84.50 91 GLY A C 1
ATOM 695 O O . GLY A 1 91 ? -11.692 -4.297 22.757 1.00 84.50 91 GLY A O 1
ATOM 696 N N . MET A 1 92 ? -10.243 -5.863 22.042 1.00 86.81 92 MET A N 1
ATOM 697 C CA . MET A 1 92 ? -10.497 -5.644 20.621 1.00 86.81 92 MET A CA 1
ATOM 698 C C . MET A 1 92 ? -11.881 -6.148 20.217 1.00 86.81 92 MET A C 1
ATOM 700 O O . MET A 1 92 ? -12.245 -7.300 20.464 1.00 86.81 92 MET A O 1
ATOM 704 N N . LEU A 1 93 ? -12.627 -5.292 19.526 1.00 90.19 93 LEU A N 1
ATOM 705 C CA . LEU A 1 93 ? -13.945 -5.603 18.998 1.00 90.19 93 LEU A CA 1
ATOM 706 C C . LEU A 1 93 ? -13.883 -5.738 17.475 1.00 90.19 93 LEU A C 1
ATOM 708 O O . LEU A 1 93 ? -13.552 -4.792 16.767 1.00 90.19 93 LEU A O 1
ATOM 712 N N . LYS A 1 94 ? -14.256 -6.909 16.947 1.00 91.81 94 LYS A N 1
ATOM 713 C CA . LYS A 1 94 ? -14.377 -7.099 15.496 1.00 91.81 94 LYS A CA 1
ATOM 714 C C . LYS A 1 94 ? -15.562 -6.292 14.950 1.00 91.81 94 LYS A C 1
ATOM 716 O O . LYS A 1 94 ? -16.728 -6.604 15.232 1.00 91.81 94 LYS A O 1
ATOM 721 N N . MET A 1 95 ? -15.266 -5.300 14.112 1.00 92.00 95 MET A N 1
ATOM 722 C CA . MET A 1 95 ? -16.278 -4.469 13.455 1.00 92.00 95 MET A CA 1
ATOM 723 C C . MET A 1 95 ? -16.854 -5.156 12.214 1.00 92.00 95 MET A C 1
ATOM 725 O O . MET A 1 95 ? -18.044 -5.485 12.215 1.00 92.00 95 MET A O 1
ATOM 729 N N . PHE A 1 96 ? -16.025 -5.451 11.212 1.00 93.62 96 PHE A N 1
ATOM 730 C CA . PHE A 1 96 ? -16.416 -6.105 9.960 1.00 93.62 96 PHE A CA 1
ATOM 731 C C . PHE A 1 96 ? -15.211 -6.775 9.285 1.00 93.62 96 PHE A C 1
ATOM 733 O O . PHE A 1 96 ? -14.072 -6.561 9.696 1.00 93.62 96 PHE A O 1
ATOM 740 N N . ASP A 1 97 ? -15.477 -7.591 8.265 1.00 94.25 97 ASP A N 1
ATOM 741 C CA . ASP A 1 97 ? -14.456 -8.118 7.358 1.00 94.25 97 ASP A CA 1
ATOM 742 C C . ASP A 1 97 ? -14.452 -7.300 6.064 1.00 94.25 97 ASP A C 1
ATOM 744 O O . ASP A 1 97 ? -15.513 -7.012 5.505 1.00 94.25 97 ASP A O 1
ATOM 748 N N . ILE A 1 98 ? -13.263 -6.946 5.577 1.00 94.06 98 ILE A N 1
ATOM 749 C CA . ILE A 1 98 ? -13.095 -6.356 4.247 1.00 94.06 98 ILE A CA 1
ATOM 750 C C . ILE A 1 98 ? -13.208 -7.502 3.230 1.00 94.06 98 ILE A C 1
ATOM 752 O O . ILE A 1 98 ? -12.398 -8.433 3.286 1.00 94.06 98 ILE A O 1
ATOM 756 N N . PRO A 1 99 ? -14.201 -7.490 2.323 1.00 92.69 99 PRO A N 1
ATOM 757 C CA . PRO A 1 99 ? -14.382 -8.583 1.381 1.00 92.69 99 PRO A CA 1
ATOM 758 C C . PRO A 1 99 ? -13.237 -8.631 0.367 1.00 92.69 99 PRO A C 1
ATOM 760 O O . PRO A 1 99 ? -12.683 -7.603 -0.027 1.00 92.69 99 PRO A O 1
ATOM 763 N N . MET A 1 100 ? -12.909 -9.840 -0.095 1.00 91.12 100 MET A N 1
ATOM 764 C CA . MET A 1 100 ? -11.953 -10.019 -1.188 1.00 91.12 100 MET A CA 1
ATOM 765 C C . MET A 1 100 ? -12.401 -9.227 -2.422 1.00 91.12 100 MET A C 1
ATOM 767 O O . MET A 1 100 ? -13.583 -9.221 -2.764 1.00 91.12 100 MET A O 1
ATOM 771 N N . GLY A 1 101 ? -11.453 -8.561 -3.080 1.00 91.50 101 GLY A N 1
ATOM 772 C CA . GLY A 1 101 ? -11.721 -7.713 -4.244 1.00 91.50 101 GLY A CA 1
ATOM 773 C C . GLY A 1 101 ? -12.192 -6.293 -3.914 1.00 91.50 101 GLY A C 1
ATOM 774 O O . GLY A 1 101 ? -12.369 -5.503 -4.835 1.00 91.50 101 GLY A O 1
ATOM 775 N N . ALA A 1 102 ? -12.366 -5.931 -2.636 1.00 94.12 102 ALA A N 1
ATOM 776 C CA . ALA A 1 102 ? -12.579 -4.535 -2.263 1.00 94.12 102 ALA A CA 1
ATOM 777 C C . ALA A 1 102 ? -11.360 -3.678 -2.642 1.00 94.12 102 ALA A C 1
ATOM 779 O O . ALA A 1 102 ? -10.214 -4.072 -2.424 1.00 94.12 102 ALA A O 1
ATOM 780 N N . ARG A 1 103 ? -11.619 -2.491 -3.195 1.00 91.94 103 ARG A N 1
ATOM 781 C CA . ARG A 1 103 ? -10.611 -1.500 -3.598 1.00 91.94 103 ARG A CA 1
ATOM 782 C C . ARG A 1 103 ? -11.038 -0.120 -3.108 1.00 91.94 103 ARG A C 1
ATOM 784 O O . ARG A 1 103 ? -12.215 0.083 -2.817 1.00 91.94 103 ARG A O 1
ATOM 791 N N . HIS A 1 104 ? -10.081 0.805 -3.022 1.00 90.94 104 HIS A N 1
ATOM 792 C CA . HIS A 1 104 ? -10.310 2.183 -2.558 1.00 90.94 104 HIS A CA 1
ATOM 793 C C . HIS A 1 104 ? -10.984 2.225 -1.174 1.00 90.94 104 HIS A C 1
ATOM 795 O O . HIS A 1 104 ? -12.004 2.882 -0.971 1.00 90.94 104 HIS A O 1
ATOM 801 N N . ILE A 1 105 ? -10.443 1.441 -0.237 1.00 93.94 105 ILE A N 1
ATOM 802 C CA . ILE A 1 105 ? -10.993 1.285 1.111 1.00 93.94 105 ILE A CA 1
ATOM 803 C C . ILE A 1 105 ? -10.579 2.486 1.956 1.00 93.94 105 ILE A C 1
ATOM 805 O O . ILE A 1 105 ? -9.391 2.752 2.109 1.00 93.94 105 ILE A O 1
ATOM 809 N N . ILE A 1 106 ? -11.570 3.156 2.535 1.00 94.88 106 ILE A N 1
ATOM 810 C CA . ILE A 1 106 ? -11.398 4.241 3.499 1.00 94.88 106 ILE A CA 1
ATOM 811 C C . ILE A 1 106 ? -12.187 3.852 4.747 1.00 94.88 106 ILE A C 1
ATOM 813 O O . ILE A 1 106 ? -13.340 3.420 4.647 1.00 94.88 106 ILE A O 1
ATOM 817 N N . ILE A 1 107 ? -11.545 3.944 5.907 1.00 94.06 107 ILE A N 1
ATOM 818 C CA . ILE A 1 107 ? -12.143 3.651 7.210 1.00 94.06 107 ILE A CA 1
ATOM 819 C C . ILE A 1 107 ? -11.872 4.860 8.090 1.00 94.06 107 ILE A C 1
ATOM 821 O O . ILE A 1 107 ? -10.718 5.197 8.330 1.00 94.06 107 ILE A O 1
ATOM 825 N N . GLU A 1 108 ? -12.944 5.483 8.560 1.00 91.44 108 GLU A N 1
ATOM 826 C CA . GLU A 1 108 ? -12.906 6.703 9.360 1.00 91.44 108 GLU A CA 1
ATOM 827 C C . GLU A 1 108 ? -13.759 6.502 10.613 1.00 91.44 108 GLU A C 1
ATOM 829 O O . GLU A 1 108 ? -14.813 5.856 10.574 1.00 91.44 108 GLU A O 1
ATOM 834 N N . GLU A 1 109 ? -13.300 7.050 11.733 1.00 88.25 109 GLU A N 1
ATOM 835 C CA . GLU A 1 109 ? -14.093 7.155 12.953 1.00 88.25 109 GLU A CA 1
ATOM 836 C C . GLU A 1 109 ? -14.820 8.505 12.940 1.00 88.25 109 GLU A C 1
ATOM 838 O O . GLU A 1 109 ? -14.196 9.561 12.927 1.00 88.25 109 GLU A O 1
ATOM 843 N N . ASN A 1 110 ? -16.156 8.476 12.902 1.00 83.31 110 ASN A N 1
ATOM 844 C CA . ASN A 1 110 ? -16.975 9.689 12.747 1.00 83.31 110 ASN A CA 1
ATOM 845 C C . ASN A 1 110 ? -17.005 10.584 13.995 1.00 83.31 110 ASN A C 1
ATOM 847 O O . ASN A 1 110 ? -17.344 11.761 13.900 1.00 83.31 110 ASN A O 1
ATOM 851 N N . GLU A 1 111 ? -16.739 10.012 15.167 1.00 80.50 111 GLU A N 1
ATOM 852 C CA . GLU A 1 111 ? -16.746 10.711 16.447 1.00 80.50 111 GLU A CA 1
ATOM 853 C C . GLU A 1 111 ? -15.407 10.481 17.135 1.00 80.50 111 GLU A C 1
ATOM 855 O O . GLU A 1 111 ? -14.859 9.377 17.081 1.00 80.50 111 GLU A O 1
ATOM 860 N N . THR A 1 112 ? -14.898 11.508 17.813 1.00 75.50 112 THR A N 1
ATOM 861 C CA . THR A 1 112 ? -13.703 11.378 18.643 1.00 75.50 112 THR A CA 1
ATOM 862 C C . THR A 1 112 ? -14.017 10.429 19.792 1.00 75.50 112 THR A C 1
ATOM 864 O O . THR A 1 112 ? -14.742 10.767 20.731 1.00 75.50 112 THR A O 1
ATOM 867 N N . THR A 1 113 ? -13.493 9.213 19.706 1.00 78.50 113 THR A N 1
ATOM 868 C CA . THR A 1 113 ? -13.606 8.200 20.753 1.00 78.50 113 THR A CA 1
ATOM 869 C C . THR A 1 113 ? -12.206 7.807 21.213 1.00 78.50 113 THR A C 1
ATOM 871 O O . THR A 1 113 ? -11.258 7.940 20.448 1.00 78.50 113 THR A O 1
ATOM 874 N N . PRO A 1 114 ? -12.037 7.274 22.436 1.00 80.38 114 PRO A N 1
ATOM 875 C CA . PRO A 1 114 ? -10.753 6.720 22.869 1.00 80.38 114 PRO A CA 1
ATOM 876 C C . PRO A 1 114 ? -10.436 5.369 22.193 1.00 80.38 114 PRO A C 1
ATOM 878 O O . PRO A 1 114 ? -9.612 4.604 22.697 1.00 80.38 114 PRO A O 1
ATOM 881 N N . HIS A 1 115 ? -11.154 5.006 21.126 1.00 84.12 115 HIS A N 1
ATOM 882 C CA . HIS A 1 115 ? -10.915 3.782 20.381 1.00 84.12 115 HIS A CA 1
ATOM 883 C C . HIS A 1 115 ? -9.781 3.978 19.381 1.00 84.12 115 HIS A C 1
ATOM 885 O O . HIS A 1 115 ? -9.421 5.087 19.009 1.00 84.12 115 HIS A O 1
ATOM 891 N N . ILE A 1 116 ? -9.167 2.861 19.008 1.00 87.75 116 ILE A N 1
ATOM 892 C CA . ILE A 1 116 ? -8.063 2.814 18.061 1.00 87.75 116 ILE A CA 1
ATOM 893 C C . ILE A 1 116 ? -8.426 1.764 17.023 1.00 87.75 116 ILE A C 1
ATOM 895 O O . ILE A 1 116 ? -8.758 0.622 17.365 1.00 87.75 116 ILE A O 1
ATOM 899 N N . VAL A 1 117 ? -8.317 2.129 15.749 1.00 90.56 117 VAL A N 1
ATOM 900 C CA . VAL A 1 117 ? -8.499 1.186 14.646 1.00 90.56 117 VAL A CA 1
ATOM 901 C C . VAL A 1 117 ? -7.329 0.204 14.599 1.00 90.56 117 VAL A C 1
ATOM 903 O O . VAL A 1 117 ? -6.159 0.591 14.600 1.00 90.56 117 VAL A O 1
ATOM 906 N N . ALA A 1 118 ? -7.657 -1.084 14.511 1.00 92.50 118 ALA A N 1
ATOM 907 C CA . ALA A 1 118 ? -6.706 -2.166 14.295 1.00 92.50 118 ALA A CA 1
ATOM 908 C C . ALA A 1 118 ? -7.097 -2.973 13.053 1.00 92.50 118 ALA A C 1
ATOM 910 O O . ALA A 1 118 ? -8.278 -3.211 12.788 1.00 92.50 118 ALA A O 1
ATOM 911 N N . VAL A 1 119 ? -6.094 -3.437 12.306 1.00 93.88 119 VAL A N 1
ATOM 912 C CA . VAL A 1 119 ? -6.289 -4.245 11.095 1.00 93.88 119 VAL A CA 1
ATOM 913 C C . VAL A 1 119 ? -5.588 -5.577 11.284 1.00 93.88 119 VAL A C 1
ATOM 915 O O . VAL A 1 119 ? -4.389 -5.628 11.553 1.00 93.88 119 VAL A O 1
ATOM 918 N N . LYS A 1 120 ? -6.338 -6.668 11.116 1.00 94.12 120 LYS A N 1
ATOM 919 C CA . LYS A 1 120 ? -5.843 -8.037 11.259 1.00 94.12 120 LYS A CA 1
ATOM 920 C C . LYS A 1 120 ? -6.035 -8.815 9.968 1.00 94.12 120 LYS A C 1
ATOM 922 O O . LYS A 1 120 ? -7.147 -8.893 9.447 1.00 94.12 120 LYS A O 1
ATOM 927 N N . ASN A 1 121 ? -4.970 -9.454 9.499 1.00 93.88 121 ASN A N 1
ATOM 928 C CA . ASN A 1 121 ? -5.053 -10.401 8.401 1.00 93.88 121 ASN A CA 1
ATOM 929 C C . ASN A 1 121 ? -5.761 -11.678 8.887 1.00 93.88 121 ASN A C 1
ATOM 931 O O . ASN A 1 121 ? -5.269 -12.376 9.774 1.00 93.88 121 ASN A O 1
ATOM 935 N N . GLN A 1 122 ? -6.930 -11.981 8.315 1.00 91.62 122 GLN A N 1
ATOM 936 C CA . GLN A 1 122 ? -7.733 -13.142 8.720 1.00 91.62 122 GLN A CA 1
ATOM 937 C C . GLN A 1 122 ? -7.073 -14.483 8.358 1.00 91.62 122 GLN A C 1
ATOM 939 O O . GLN A 1 122 ? -7.325 -15.473 9.036 1.00 91.62 122 GLN A O 1
ATOM 944 N N . VAL A 1 123 ? -6.236 -14.524 7.314 1.00 91.12 123 VAL A N 1
ATOM 945 C CA . VAL A 1 123 ? -5.591 -15.756 6.830 1.00 91.12 123 VAL A CA 1
ATOM 946 C C . VAL A 1 123 ? -4.380 -16.110 7.686 1.00 91.12 123 VAL A C 1
ATOM 948 O O . VAL A 1 123 ? -4.249 -17.248 8.123 1.00 91.12 123 VAL A O 1
ATOM 951 N N . THR A 1 124 ? -3.493 -15.144 7.939 1.00 92.94 124 THR A N 1
ATOM 952 C CA . THR A 1 124 ? -2.269 -15.390 8.723 1.00 92.94 124 THR A CA 1
ATOM 953 C C . THR A 1 124 ? -2.500 -15.284 10.225 1.00 92.94 124 THR A C 1
ATOM 955 O O . THR A 1 124 ? -1.714 -15.808 11.005 1.00 92.94 124 THR A O 1
ATOM 958 N N . GLY A 1 125 ? -3.559 -14.587 10.644 1.00 92.06 125 GLY A N 1
ATOM 959 C CA . GLY A 1 125 ? -3.810 -14.272 12.046 1.00 92.06 125 GLY A CA 1
ATOM 960 C C . GLY A 1 125 ? -2.934 -13.141 12.594 1.00 92.06 125 GLY A C 1
ATOM 961 O O . GLY A 1 125 ? -3.104 -12.782 13.758 1.00 92.06 125 GLY A O 1
ATOM 962 N N . ASN A 1 126 ? -2.057 -12.551 11.779 1.00 92.62 126 ASN A N 1
ATOM 963 C CA . ASN A 1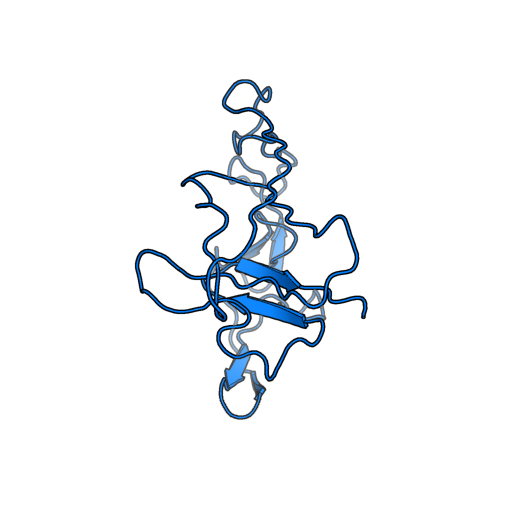 126 ? -1.171 -11.466 12.193 1.00 92.62 126 ASN A CA 1
ATOM 964 C C . ASN A 1 126 ? -1.865 -10.106 12.072 1.00 92.62 126 ASN A C 1
ATOM 966 O O . ASN A 1 126 ? -2.697 -9.881 11.186 1.00 92.62 126 ASN A O 1
ATOM 970 N N . PHE A 1 127 ? -1.494 -9.178 12.946 1.00 91.94 127 PHE A N 1
ATOM 971 C CA . PHE A 1 127 ? -1.923 -7.789 12.851 1.00 91.94 127 PHE A CA 1
ATOM 972 C C . PHE A 1 127 ? -1.050 -7.016 11.864 1.00 91.94 127 PHE A C 1
ATOM 974 O O . PHE A 1 127 ? 0.167 -7.159 11.845 1.00 91.94 127 PHE A O 1
ATOM 981 N N . ILE A 1 128 ? -1.706 -6.199 11.047 1.00 92.44 128 ILE A N 1
ATOM 982 C CA . ILE A 1 128 ? -1.087 -5.242 10.124 1.00 92.44 128 ILE A CA 1
ATOM 983 C C . ILE A 1 128 ? -0.972 -3.878 10.811 1.00 92.44 128 ILE A C 1
ATOM 985 O O . ILE A 1 128 ? 0.023 -3.179 10.655 1.00 92.44 128 ILE A O 1
ATOM 989 N N . LEU A 1 129 ? -1.990 -3.508 11.596 1.00 92.75 129 LEU A N 1
ATOM 990 C CA . LEU A 1 129 ? -2.070 -2.230 12.294 1.00 92.75 129 LEU A CA 1
ATOM 991 C C . LEU A 1 129 ? -2.539 -2.444 13.738 1.00 92.75 129 LEU A C 1
ATOM 993 O O . LEU A 1 129 ? -3.525 -3.147 13.961 1.00 92.75 129 LEU A O 1
ATOM 997 N N . ASN A 1 130 ? -1.841 -1.799 14.678 1.00 89.75 130 ASN A N 1
ATOM 998 C CA . ASN A 1 130 ? -2.219 -1.596 16.082 1.00 89.75 130 ASN A CA 1
ATOM 999 C C . ASN A 1 130 ? -2.623 -2.874 16.848 1.00 89.75 130 ASN A C 1
ATOM 1001 O O . ASN A 1 130 ? -3.669 -2.922 17.487 1.00 89.75 130 ASN A O 1
ATOM 1005 N N . GLU A 1 131 ? -1.774 -3.912 16.819 1.00 84.75 131 GLU A N 1
ATOM 1006 C CA . GLU A 1 131 ? -1.938 -5.114 17.667 1.00 84.75 131 GLU A CA 1
ATOM 1007 C C . GLU A 1 131 ? -1.947 -4.784 19.164 1.00 84.75 131 GLU A C 1
ATOM 1009 O O . GLU A 1 131 ? -2.719 -5.345 19.942 1.00 84.75 131 GLU A O 1
ATOM 1014 N N . LYS A 1 132 ? -1.040 -3.888 19.559 1.00 74.00 132 LYS A N 1
ATOM 1015 C CA . LYS A 1 132 ? -0.860 -3.404 20.925 1.00 74.00 132 LYS A CA 1
ATOM 1016 C C . LYS A 1 132 ? -1.120 -1.904 20.925 1.00 74.00 132 LYS A C 1
ATOM 1018 O O . LYS A 1 132 ? -0.673 -1.206 20.018 1.00 74.00 132 LYS A O 1
ATOM 1023 N N . SER A 1 133 ? -1.810 -1.422 21.955 1.00 65.06 133 SER A N 1
ATOM 1024 C CA . SER A 1 133 ? -2.217 -0.016 22.107 1.00 65.06 133 SER A CA 1
ATOM 1025 C C . SER A 1 133 ? -1.050 0.956 22.339 1.00 65.06 133 SER A C 1
ATOM 1027 O O . SER A 1 133 ? -1.283 2.146 22.515 1.00 65.06 133 SER A O 1
ATOM 1029 N N . ASP A 1 134 ? 0.190 0.469 22.360 1.00 61.81 134 ASP A N 1
ATOM 1030 C CA . ASP A 1 134 ? 1.355 1.241 22.798 1.00 61.81 134 ASP A CA 1
ATOM 1031 C C . ASP A 1 134 ? 2.011 2.051 21.661 1.00 61.81 134 ASP A C 1
ATOM 1033 O O . ASP A 1 134 ? 2.956 2.792 21.909 1.00 61.81 134 ASP A O 1
ATOM 1037 N N . ASN A 1 135 ? 1.547 1.915 20.409 1.00 64.88 135 ASN A N 1
ATOM 1038 C CA . ASN A 1 135 ? 2.085 2.662 19.263 1.00 64.88 135 ASN A CA 1
ATOM 1039 C C . ASN A 1 135 ? 0.979 3.066 18.271 1.00 64.88 135 ASN A C 1
ATOM 1041 O O . ASN A 1 135 ? 0.804 2.453 17.212 1.00 64.88 135 ASN A O 1
ATOM 1045 N N . THR A 1 136 ? 0.221 4.089 18.667 1.00 78.38 136 THR A N 1
ATOM 1046 C CA . THR A 1 136 ? -0.956 4.633 17.968 1.00 78.38 136 THR A CA 1
ATOM 1047 C C . THR A 1 136 ? -0.655 5.936 17.235 1.00 78.38 136 THR A C 1
ATOM 1049 O O . THR A 1 136 ? -1.568 6.712 16.960 1.00 78.38 136 THR A O 1
ATOM 1052 N N . GLU A 1 137 ? 0.620 6.211 16.971 1.00 85.56 137 GLU A N 1
ATOM 1053 C CA . GLU A 1 137 ? 1.040 7.396 16.230 1.00 85.56 137 GLU A CA 1
ATOM 1054 C C . GLU A 1 137 ? 0.635 7.283 14.756 1.00 85.56 137 GLU A C 1
ATOM 1056 O O . GLU A 1 137 ? 0.629 6.187 14.176 1.00 85.56 137 GLU A O 1
ATOM 1061 N N . SER A 1 138 ? 0.322 8.431 14.150 1.00 91.19 138 SER A N 1
ATOM 1062 C CA . SER A 1 138 ? 0.100 8.529 12.710 1.00 91.19 138 SER A CA 1
ATOM 1063 C C . SER A 1 138 ? 1.332 8.033 11.960 1.00 91.19 138 SER A C 1
ATOM 1065 O O . SER A 1 138 ? 2.463 8.422 12.261 1.00 91.19 138 SER A O 1
ATOM 1067 N N . LYS A 1 139 ? 1.127 7.155 10.980 1.00 91.06 139 LYS A N 1
ATOM 1068 C CA . LYS A 1 139 ? 2.223 6.524 10.244 1.00 91.06 139 LYS A CA 1
ATOM 1069 C C . LYS A 1 139 ? 1.815 6.093 8.847 1.00 91.06 139 LYS A C 1
ATOM 1071 O O . LYS A 1 139 ? 0.709 5.603 8.620 1.00 91.06 139 LYS A O 1
ATOM 1076 N N . THR A 1 140 ? 2.795 6.163 7.953 1.00 91.38 140 THR A N 1
ATOM 1077 C CA . THR A 1 140 ? 2.740 5.570 6.618 1.00 91.38 140 THR A CA 1
ATOM 1078 C C . THR A 1 140 ? 3.746 4.432 6.548 1.00 91.38 140 THR A C 1
ATOM 1080 O O . THR A 1 140 ? 4.921 4.610 6.875 1.00 91.38 140 THR A O 1
ATOM 1083 N N . PHE A 1 141 ? 3.303 3.241 6.155 1.00 89.38 141 PHE A N 1
ATOM 1084 C CA . PHE A 1 141 ? 4.153 2.050 6.132 1.00 89.38 141 PHE A CA 1
ATOM 1085 C C . PHE A 1 141 ? 3.765 1.096 5.007 1.00 89.38 141 PHE A C 1
ATOM 1087 O O . PHE A 1 141 ? 2.669 1.170 4.461 1.00 89.38 141 PHE A O 1
ATOM 1094 N N . ILE A 1 142 ? 4.683 0.199 4.649 1.00 88.12 142 ILE A N 1
ATOM 1095 C CA . ILE A 1 142 ? 4.466 -0.812 3.613 1.00 88.12 142 ILE A CA 1
ATOM 1096 C C . ILE A 1 142 ? 4.338 -2.170 4.291 1.00 88.12 142 ILE A C 1
ATOM 1098 O O . ILE A 1 142 ? 5.259 -2.601 4.981 1.00 88.12 142 ILE A O 1
ATOM 1102 N N . GLU A 1 143 ? 3.224 -2.857 4.062 1.00 88.75 143 GLU A N 1
ATOM 1103 C CA . GLU A 1 143 ? 2.983 -4.200 4.588 1.00 88.75 143 GLU A CA 1
ATOM 1104 C C . GLU A 1 143 ? 2.140 -4.998 3.590 1.00 88.75 143 GLU A C 1
ATOM 1106 O O . GLU A 1 143 ? 1.198 -4.469 2.995 1.00 88.75 143 GLU A O 1
ATOM 1111 N N . ASN A 1 144 ? 2.486 -6.272 3.383 1.00 87.19 144 ASN A N 1
ATOM 1112 C CA . ASN A 1 144 ? 1.850 -7.146 2.382 1.00 87.19 144 ASN A CA 1
ATOM 1113 C C . ASN A 1 144 ? 1.787 -6.552 0.952 1.00 87.19 144 ASN A C 1
ATOM 1115 O O . ASN A 1 144 ? 0.838 -6.805 0.213 1.00 87.19 144 ASN A O 1
ATOM 1119 N N . GLY A 1 145 ? 2.790 -5.758 0.559 1.00 84.69 145 GLY A N 1
ATOM 1120 C CA . GLY A 1 145 ? 2.881 -5.164 -0.784 1.00 84.69 145 GLY A CA 1
ATOM 1121 C C . GLY A 1 145 ? 1.982 -3.946 -1.021 1.00 84.69 145 GLY A C 1
ATOM 1122 O O . GLY A 1 145 ? 1.866 -3.497 -2.158 1.00 84.69 145 GLY A O 1
ATOM 1123 N N . LEU A 1 146 ? 1.364 -3.404 0.031 1.00 87.50 146 LEU A N 1
ATOM 1124 C CA . LEU A 1 146 ? 0.532 -2.204 -0.018 1.00 87.50 146 LEU A CA 1
ATOM 1125 C C . LEU A 1 146 ? 1.121 -1.114 0.873 1.00 87.50 146 LEU A C 1
ATOM 1127 O O . LEU A 1 146 ? 1.690 -1.415 1.924 1.00 87.50 146 LEU A O 1
ATOM 1131 N N . GLN A 1 147 ? 0.947 0.142 0.464 1.00 90.88 147 GLN A N 1
ATOM 1132 C CA . GLN A 1 147 ? 1.153 1.283 1.345 1.00 90.88 147 GLN A CA 1
ATOM 1133 C C . GLN A 1 147 ? -0.110 1.506 2.178 1.00 90.88 147 GLN A C 1
ATOM 1135 O O . GLN A 1 147 ? -1.217 1.566 1.646 1.00 90.88 147 GLN A O 1
ATOM 1140 N N . TRP A 1 148 ? 0.083 1.626 3.482 1.00 92.50 148 TRP A N 1
ATOM 1141 C CA . TRP A 1 148 ? -0.941 1.927 4.466 1.00 92.50 148 TRP A CA 1
ATOM 1142 C C . TRP A 1 148 ? -0.703 3.330 4.994 1.00 92.50 148 TRP A C 1
ATOM 1144 O O . TRP A 1 148 ? 0.436 3.684 5.299 1.00 92.50 148 TRP A O 1
ATOM 1154 N N . GLU A 1 149 ? -1.779 4.091 5.132 1.00 94.06 149 GLU A N 1
ATOM 1155 C CA . GLU A 1 149 ? -1.787 5.396 5.775 1.00 94.06 149 GLU A CA 1
ATOM 1156 C C . GLU A 1 149 ? -2.756 5.331 6.952 1.00 94.06 149 GLU A C 1
ATOM 1158 O O . GLU A 1 149 ? -3.925 4.978 6.796 1.00 94.06 149 GLU A O 1
ATOM 1163 N N . TYR A 1 150 ? -2.236 5.596 8.145 1.00 93.44 150 TYR A N 1
ATOM 1164 C CA . TYR A 1 150 ? -3.011 5.674 9.372 1.00 93.44 150 TYR A CA 1
ATOM 1165 C C . TYR A 1 150 ? -2.791 7.056 9.979 1.00 93.44 150 TYR A C 1
ATOM 1167 O O . TYR A 1 150 ? -1.650 7.392 10.302 1.00 93.44 150 TYR A O 1
ATOM 1175 N N . SER A 1 151 ? -3.868 7.831 10.132 1.00 91.56 151 SER A N 1
ATOM 1176 C CA . SER A 1 151 ? -3.861 9.080 10.897 1.00 91.56 151 SER A CA 1
ATOM 1177 C C . SER A 1 151 ? -4.636 8.898 12.191 1.00 91.56 151 SER A C 1
ATOM 1179 O O . SER A 1 151 ? -5.706 8.288 12.204 1.00 91.56 151 SER A O 1
ATOM 1181 N N . ASN A 1 152 ? -4.083 9.430 13.270 1.00 86.31 152 ASN A N 1
ATOM 1182 C CA . ASN A 1 152 ? -4.722 9.548 14.564 1.00 86.31 152 ASN A CA 1
ATOM 1183 C C . ASN A 1 152 ? -4.603 11.007 15.009 1.00 86.31 152 ASN A C 1
ATOM 1185 O O . ASN A 1 152 ? -3.524 11.450 15.405 1.00 86.31 152 ASN A O 1
ATOM 1189 N N . ASP A 1 153 ? -5.704 11.746 14.901 1.00 75.94 153 ASP A N 1
ATOM 1190 C CA . ASP A 1 153 ? -5.706 13.201 15.077 1.00 75.94 153 ASP A CA 1
ATOM 1191 C C . ASP A 1 153 ? -5.862 13.654 16.543 1.00 75.94 153 ASP A C 1
ATOM 1193 O O . ASP A 1 153 ? -5.866 14.858 16.790 1.00 75.94 153 ASP A O 1
ATOM 1197 N N . GLY A 1 154 ? -5.891 12.718 17.505 1.00 60.25 154 GLY A N 1
ATOM 1198 C CA . GLY A 1 154 ? -5.834 13.001 18.949 1.00 60.25 154 GLY A CA 1
ATOM 1199 C C . GLY A 1 154 ? -7.132 13.514 19.561 1.00 60.25 154 GLY A C 1
ATOM 1200 O O . GLY A 1 154 ? -7.445 14.713 19.399 1.00 60.25 154 GLY A O 1
#

InterPro domains:
  IPR010294 ADAMTS/ADAMTS-like, Spacer 1 [PF05986] (82-152)
  IPR013273 ADAMTS/ADAMTS-like [PR01857] (37-56)
  IPR013273 ADAMTS/ADAMTS-like [PR01857] (57-76)
  IPR045371 ADAMTS/ADAMTS-like, cysteine-rich domain 3 [PF19236] (9-76)
  IPR050439 ADAMTS and ADAMTS-like [PTHR13723] (4-152)

Sequence (154 aa):
EHPDEARKCELSCKSKETGEVVFMNQVMHDGTRCSYSDPFSVCARGECLHVGCDKEVGSYKEEDKCGVCEGDNSHCRTVKLTLTKTPKMNGMLKMFDIPMGARHIIIEENETTPHIVAVKNQVTGNFILNEKSDNTESKTFIENGLQWEYSNDG

Foldseek 3Di:
DDPDQLQLQFDWDADPVPRDIDTPRDGHDFQCASDQVQPQFTDDPSHTFGAALVRHTPDPFHADPQRHTVDPPPPDDDDDDDFDDDDPDDDDDDTDDDDPSDDPDDDDDPDDDPDADWAADPVVRDTPDCPDVPDRDFDWDADPNHIDTHHDPD

pLDDT: mean 89.7, std 6.4, range [60.25, 97.19]

Radius of gyration: 19.2 Å; chains: 1; bounding box: 47×29×51 Å